Protein AF-A0A3A5JIE0-F1 (afdb_monomer_lite)

Sequence (116 aa):
MVTGIELGVGSVLLVVGMVFIRRILAALKTLAGNAVGGVAVLLIAEWFGAGIALTPLSVAVSALVGIPGAILLVMFSFGGIEFARPVNDMISHLTVDQIYENIRQLIATSQQFIIR

Structure (mmCIF, N/CA/C/O backbone):
data_AF-A0A3A5JIE0-F1
#
_entry.id   AF-A0A3A5JIE0-F1
#
loop_
_atom_site.group_PDB
_atom_site.id
_atom_site.type_symbol
_atom_site.label_atom_id
_atom_site.label_alt_id
_atom_site.label_comp_id
_atom_site.label_asym_id
_atom_site.label_entity_id
_atom_site.label_seq_id
_atom_site.pdbx_PDB_ins_code
_atom_site.Cartn_x
_atom_site.Cartn_y
_atom_site.Cartn_z
_atom_site.occupancy
_atom_site.B_iso_or_equiv
_atom_site.auth_seq_id
_atom_site.auth_comp_id
_atom_site.auth_asym_id
_atom_site.auth_atom_id
_atom_site.pdbx_PDB_model_num
ATOM 1 N N . MET A 1 1 ? -24.655 -8.762 44.800 1.00 62.69 1 MET A N 1
ATOM 2 C CA . MET A 1 1 ? -25.476 -7.543 44.635 1.00 62.69 1 MET A CA 1
ATOM 3 C C . MET A 1 1 ? -24.718 -6.641 43.683 1.00 62.69 1 MET A C 1
ATOM 5 O O . MET A 1 1 ? -23.575 -6.351 43.990 1.00 62.69 1 MET A O 1
ATOM 9 N N . VAL A 1 2 ? -25.289 -6.287 42.529 1.00 66.81 2 VAL A N 1
ATOM 10 C CA . VAL A 1 2 ? -24.664 -5.314 41.617 1.00 66.81 2 VAL A CA 1
ATOM 11 C C . VAL A 1 2 ? -24.913 -3.930 42.204 1.00 66.81 2 VAL A C 1
ATOM 13 O O . VAL A 1 2 ? -26.059 -3.557 42.453 1.00 66.81 2 VAL A O 1
ATOM 16 N N . THR A 1 3 ? -23.847 -3.208 42.508 1.00 84.56 3 THR A N 1
ATOM 17 C CA . THR A 1 3 ? -23.904 -1.871 43.095 1.00 84.56 3 THR A CA 1
ATOM 18 C C . THR A 1 3 ? -24.169 -0.827 42.010 1.00 84.56 3 THR A C 1
ATOM 20 O O . THR A 1 3 ? -23.790 -0.996 40.850 1.00 84.56 3 THR A O 1
ATOM 23 N N . GLY A 1 4 ? -24.808 0.291 42.371 1.00 79.75 4 GLY A N 1
ATOM 24 C CA . GLY A 1 4 ? -25.067 1.386 41.423 1.00 79.75 4 GLY A CA 1
ATOM 25 C C . GLY A 1 4 ? -23.794 1.937 40.760 1.00 79.75 4 GLY A C 1
ATOM 26 O O . GLY A 1 4 ? -23.850 2.436 39.639 1.00 79.75 4 GLY A O 1
ATOM 27 N N . ILE A 1 5 ? -22.638 1.778 41.413 1.00 79.56 5 ILE A N 1
ATOM 28 C CA . ILE A 1 5 ? -21.321 2.170 40.896 1.00 79.56 5 ILE A CA 1
ATOM 29 C C . ILE A 1 5 ? -20.886 1.259 39.738 1.00 79.56 5 ILE A C 1
ATOM 31 O O . ILE A 1 5 ? -20.429 1.761 38.716 1.00 79.56 5 ILE A O 1
ATOM 35 N N . GLU A 1 6 ? -21.075 -0.058 39.841 1.00 79.19 6 GLU A N 1
ATOM 36 C CA . GLU A 1 6 ? -20.717 -1.010 38.775 1.00 79.19 6 GLU A CA 1
ATOM 37 C C . GLU A 1 6 ? -21.570 -0.803 37.512 1.00 79.19 6 GLU A C 1
ATOM 39 O O . GLU A 1 6 ? -21.054 -0.861 36.395 1.00 79.19 6 GLU A O 1
ATOM 44 N N . LEU A 1 7 ? -22.853 -0.461 37.678 1.00 81.38 7 LEU A N 1
ATOM 45 C CA . LEU A 1 7 ? -23.741 -0.062 36.575 1.00 81.38 7 LEU A CA 1
ATOM 46 C C . LEU A 1 7 ? -23.326 1.280 35.947 1.00 81.38 7 LEU A C 1
ATOM 48 O O . LEU A 1 7 ? -23.353 1.435 34.721 1.00 81.38 7 LEU A O 1
ATOM 52 N N . GLY A 1 8 ? -22.896 2.240 36.769 1.00 83.31 8 GLY A N 1
ATOM 53 C CA . GLY A 1 8 ? -22.359 3.520 36.304 1.00 83.31 8 GLY A CA 1
ATOM 54 C C . GLY A 1 8 ? -21.075 3.356 35.486 1.00 83.31 8 GLY A C 1
ATOM 55 O O . GLY A 1 8 ? -20.975 3.873 34.378 1.00 83.31 8 GLY A O 1
ATOM 56 N N . VAL A 1 9 ? -20.111 2.574 35.973 1.00 85.00 9 VAL A N 1
ATOM 57 C CA . VAL A 1 9 ? -18.836 2.339 35.271 1.00 85.00 9 VAL A CA 1
ATOM 58 C C . VAL A 1 9 ? -19.044 1.515 33.998 1.00 85.00 9 VAL A C 1
ATOM 60 O O . VAL A 1 9 ? -18.489 1.850 32.950 1.00 85.00 9 VAL A O 1
ATOM 63 N N . GLY A 1 10 ? -19.882 0.475 34.051 1.00 84.25 10 GLY A N 1
ATOM 64 C CA . GLY A 1 10 ? -20.188 -0.360 32.889 1.00 84.25 10 GLY A CA 1
ATOM 65 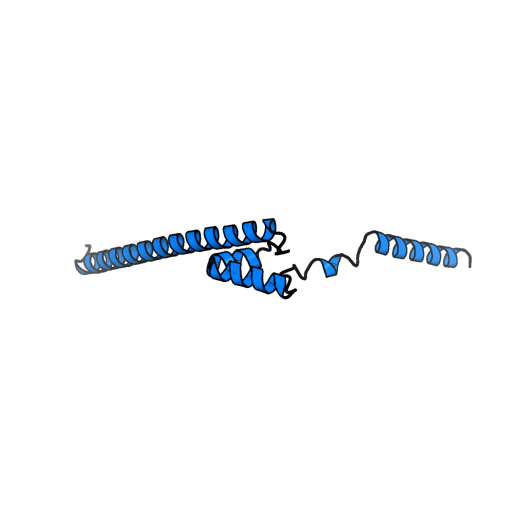C C . GLY A 1 10 ? -20.844 0.423 31.750 1.00 84.25 10 GLY A C 1
ATOM 66 O O . GLY A 1 10 ? -20.456 0.266 30.593 1.00 84.25 10 GLY A O 1
ATOM 67 N N . SER A 1 11 ? -21.785 1.318 32.065 1.00 84.00 11 SER A N 1
ATOM 68 C CA . SER A 1 11 ? -22.439 2.162 31.056 1.00 84.00 11 SER A CA 1
ATOM 69 C C . SER A 1 11 ? -21.480 3.176 30.424 1.00 84.00 11 SER A C 1
ATOM 71 O O . SER A 1 11 ? -21.486 3.336 29.203 1.00 84.00 11 SER A O 1
ATOM 73 N N . VAL A 1 12 ? -20.591 3.792 31.211 1.00 87.62 12 VAL A N 1
ATOM 74 C CA . VAL A 1 12 ? -19.552 4.699 30.693 1.00 87.62 12 VAL A CA 1
ATOM 75 C C . VAL A 1 12 ? -18.593 3.965 29.753 1.00 87.62 12 VAL A C 1
ATOM 77 O O . VAL A 1 12 ? -18.330 4.450 28.652 1.00 87.62 12 VAL A O 1
ATOM 80 N N . LEU A 1 13 ? -18.114 2.776 30.132 1.00 88.50 13 LEU A N 1
ATOM 81 C CA . LEU A 1 13 ? -17.245 1.958 29.278 1.00 88.50 13 LEU A CA 1
ATOM 82 C C . LEU A 1 13 ? -17.933 1.556 27.969 1.00 88.50 13 LEU A C 1
ATOM 84 O O . LEU A 1 13 ? -17.301 1.591 26.913 1.00 88.50 13 LEU A O 1
ATOM 88 N N . LEU A 1 14 ? -19.227 1.233 28.017 1.00 89.81 14 LEU A N 1
ATOM 89 C CA . LEU A 1 14 ? -20.023 0.919 26.830 1.00 89.81 14 LEU A CA 1
ATOM 90 C C . LEU A 1 14 ? -20.094 2.106 25.865 1.00 89.81 14 LEU A C 1
ATOM 92 O O . LEU A 1 14 ? -19.852 1.948 24.668 1.00 89.81 14 LEU A O 1
ATOM 96 N N . VAL A 1 15 ? -20.379 3.303 26.382 1.00 90.31 15 VAL A N 1
ATOM 97 C CA . VAL A 1 15 ? -20.443 4.529 25.575 1.00 90.31 15 VAL A CA 1
ATOM 98 C C . VAL A 1 15 ? -19.078 4.845 24.965 1.00 90.31 15 VAL A C 1
ATOM 100 O O . VAL A 1 15 ? -18.993 5.103 23.763 1.00 90.31 15 VAL A O 1
ATOM 103 N N . VAL A 1 16 ? -18.000 4.771 25.752 1.00 90.50 16 VAL A N 1
ATOM 104 C CA . VAL A 1 16 ? -16.629 4.993 25.265 1.00 90.50 16 VAL A CA 1
ATOM 105 C C . VAL A 1 16 ? -16.267 3.983 24.177 1.00 90.50 16 VAL A C 1
ATOM 107 O O . VAL A 1 16 ? -15.805 4.382 23.107 1.00 90.50 16 VAL A O 1
ATOM 110 N N . GLY A 1 17 ? -16.538 2.694 24.400 1.00 90.31 17 GLY A N 1
ATOM 111 C CA . GLY A 1 17 ? -16.298 1.640 23.415 1.00 90.31 17 GLY A CA 1
ATOM 112 C C . GLY A 1 17 ? -17.062 1.882 22.114 1.00 90.31 17 GLY A C 1
ATOM 113 O O . GLY A 1 17 ? -16.493 1.794 21.027 1.00 90.31 17 GLY A O 1
ATOM 114 N N . MET A 1 18 ? -18.327 2.285 22.204 1.00 89.88 18 MET A N 1
ATOM 115 C CA . MET A 1 18 ? -19.176 2.553 21.044 1.00 89.88 18 MET A CA 1
ATOM 116 C C . MET A 1 18 ? -18.714 3.782 20.244 1.00 89.88 18 MET A C 1
ATOM 118 O O . MET A 1 18 ? -18.727 3.759 19.010 1.00 89.88 18 MET A O 1
ATOM 122 N N . VAL A 1 19 ? -18.240 4.838 20.915 1.00 91.25 19 VAL A N 1
ATOM 123 C CA . VAL A 1 19 ? -17.610 5.999 20.258 1.00 91.25 19 VAL A CA 1
ATOM 124 C C . VAL A 1 19 ? -16.306 5.594 19.572 1.00 91.25 19 VAL A C 1
ATOM 126 O O . VAL A 1 19 ? -16.054 6.004 18.436 1.00 91.25 19 VAL A O 1
ATOM 129 N N . PHE A 1 20 ? -15.492 4.767 20.226 1.00 92.62 20 PHE A N 1
ATOM 130 C CA . PHE A 1 20 ? -14.218 4.305 19.680 1.00 92.62 20 PHE A CA 1
ATOM 131 C C . PHE A 1 20 ? -14.419 3.435 18.432 1.00 92.62 20 PHE A C 1
ATOM 133 O O . PHE A 1 20 ? -13.792 3.678 17.404 1.00 92.62 20 PHE A O 1
ATOM 140 N N . ILE A 1 21 ? -15.377 2.505 18.470 1.00 90.50 21 ILE A N 1
ATOM 141 C CA . ILE A 1 21 ? -15.763 1.666 17.326 1.00 90.50 21 ILE A CA 1
ATOM 142 C C . ILE A 1 21 ? -16.225 2.526 16.148 1.00 90.50 21 ILE A C 1
ATOM 144 O O . ILE A 1 21 ? -15.770 2.323 15.023 1.00 90.50 21 ILE A O 1
ATOM 148 N N . ARG A 1 22 ? -17.077 3.531 16.391 1.00 90.81 22 ARG A N 1
ATOM 149 C CA . ARG A 1 22 ? -17.517 4.461 15.336 1.00 90.81 22 ARG A CA 1
ATOM 150 C C . ARG A 1 22 ? -16.347 5.210 14.703 1.00 90.81 22 ARG A C 1
ATOM 152 O O . ARG A 1 22 ? -16.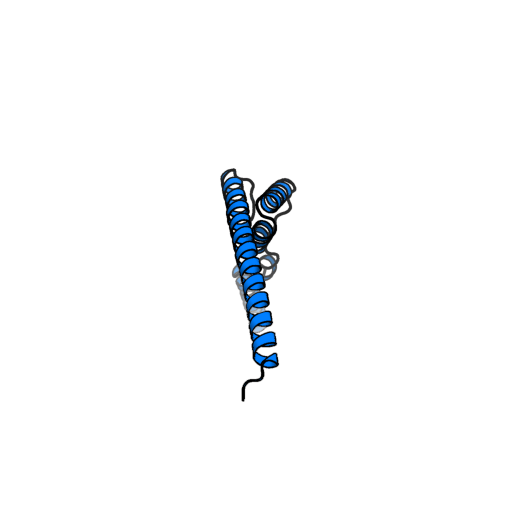325 5.371 13.485 1.00 90.81 22 ARG A O 1
ATOM 159 N N . ARG A 1 23 ? -15.366 5.639 15.503 1.00 90.12 23 ARG A N 1
ATOM 160 C CA . ARG A 1 23 ? -14.147 6.288 14.997 1.00 90.12 23 ARG A CA 1
ATOM 161 C C . ARG A 1 23 ? -13.291 5.339 14.163 1.00 90.12 23 ARG A C 1
ATOM 163 O O . ARG A 1 23 ? -12.847 5.737 13.092 1.00 90.12 23 ARG A O 1
ATOM 170 N N . ILE A 1 24 ? -13.109 4.095 14.604 1.00 89.75 24 ILE A N 1
ATOM 171 C CA . ILE A 1 24 ? -12.372 3.074 13.844 1.00 89.75 24 ILE A CA 1
ATOM 172 C C . ILE A 1 24 ? -13.058 2.803 12.503 1.00 89.75 24 ILE A C 1
ATOM 174 O O . ILE A 1 24 ? -12.405 2.841 11.466 1.00 89.75 24 ILE A O 1
ATOM 178 N N . LEU A 1 25 ? -14.375 2.587 12.499 1.00 91.19 25 LEU A N 1
ATOM 179 C CA . LEU A 1 25 ? -15.152 2.361 11.275 1.00 91.19 25 LEU A CA 1
ATOM 180 C C . LEU A 1 25 ? -15.042 3.536 10.298 1.00 91.19 25 LEU A C 1
ATOM 182 O O . LEU A 1 25 ? -14.877 3.327 9.097 1.00 91.19 25 LEU A O 1
ATOM 186 N N . ALA A 1 26 ? -15.096 4.769 10.806 1.00 89.25 26 ALA A N 1
ATOM 187 C CA . ALA A 1 26 ? -14.902 5.957 9.986 1.00 89.25 26 ALA A CA 1
ATOM 188 C C . ALA A 1 26 ? -13.484 6.012 9.393 1.00 89.25 26 ALA A C 1
ATOM 190 O O . ALA A 1 26 ? -13.336 6.254 8.198 1.00 89.25 26 ALA A O 1
ATOM 191 N N . ALA A 1 27 ? -12.454 5.724 10.194 1.00 86.00 27 ALA A N 1
ATOM 192 C CA . ALA A 1 27 ? -11.070 5.685 9.730 1.00 86.00 27 ALA A CA 1
ATOM 193 C C . ALA A 1 27 ? -10.845 4.595 8.670 1.00 86.00 27 ALA A C 1
ATOM 195 O O . ALA A 1 27 ? -10.206 4.858 7.654 1.00 86.00 27 ALA A O 1
ATOM 196 N N . LEU A 1 28 ? -11.425 3.406 8.856 1.00 86.75 28 LEU A N 1
ATOM 197 C CA . LEU A 1 28 ? -11.366 2.312 7.884 1.00 86.75 28 LEU A CA 1
ATOM 198 C C . LEU A 1 28 ? -12.038 2.685 6.563 1.00 86.75 28 LEU A C 1
ATOM 200 O O . LEU A 1 28 ? -11.504 2.379 5.500 1.00 86.75 28 LEU A O 1
ATOM 204 N N . LYS A 1 29 ? -13.180 3.378 6.611 1.00 86.38 29 LYS A N 1
ATOM 205 C CA . LYS A 1 29 ? -13.857 3.858 5.401 1.00 86.38 29 LYS A CA 1
ATOM 206 C C . LYS A 1 29 ? -12.986 4.852 4.632 1.00 86.38 29 LYS A C 1
ATOM 208 O O . LYS A 1 29 ? -12.878 4.746 3.412 1.00 86.38 29 LYS A O 1
ATOM 213 N N . THR A 1 30 ? -12.347 5.784 5.335 1.00 85.44 30 THR A N 1
ATOM 214 C CA . THR A 1 30 ? -11.413 6.741 4.726 1.00 85.44 30 THR A CA 1
ATOM 215 C C . THR A 1 30 ? -10.193 6.034 4.143 1.00 85.44 30 THR A C 1
ATOM 217 O O . THR A 1 30 ? -9.805 6.322 3.015 1.00 85.44 30 THR A O 1
ATOM 220 N N . LEU A 1 31 ? -9.627 5.065 4.865 1.00 86.06 31 LEU A N 1
ATOM 221 C CA . LEU A 1 31 ? -8.487 4.280 4.400 1.00 86.06 31 LEU A CA 1
ATOM 222 C C . LEU A 1 31 ? -8.828 3.483 3.136 1.00 86.06 31 LEU A C 1
ATOM 224 O O . LEU A 1 31 ? -8.065 3.500 2.178 1.00 86.06 31 LEU A O 1
ATOM 228 N N . ALA A 1 32 ? -9.997 2.839 3.102 1.00 85.69 32 ALA A N 1
ATOM 229 C CA . ALA A 1 32 ? -10.470 2.120 1.924 1.00 85.69 32 ALA A CA 1
ATOM 230 C C . ALA A 1 32 ? -10.662 3.061 0.725 1.00 85.69 32 ALA A C 1
ATOM 232 O O . ALA A 1 32 ? -10.233 2.735 -0.378 1.00 85.69 32 ALA A O 1
ATOM 233 N N . GLY A 1 33 ? -11.250 4.244 0.935 1.00 88.00 33 GLY A N 1
ATOM 234 C CA . GLY A 1 33 ? -11.401 5.252 -0.118 1.00 88.00 33 GLY A CA 1
ATOM 235 C C . GLY A 1 33 ? -10.057 5.732 -0.672 1.00 88.00 33 GLY A C 1
ATOM 236 O O . GLY A 1 33 ? -9.878 5.794 -1.888 1.00 88.00 33 GLY A O 1
ATOM 237 N N . ASN A 1 34 ? -9.094 6.000 0.212 1.00 89.81 34 ASN A N 1
ATOM 238 C CA . ASN A 1 34 ? -7.740 6.386 -0.173 1.00 89.81 34 ASN A CA 1
ATOM 239 C C . ASN A 1 34 ? -7.042 5.265 -0.943 1.00 89.81 34 ASN A C 1
ATOM 241 O O . ASN A 1 34 ? -6.509 5.523 -2.015 1.00 89.81 34 ASN A O 1
ATOM 245 N N . ALA A 1 35 ? -7.110 4.025 -0.465 1.00 86.06 35 ALA A N 1
ATOM 246 C CA . ALA A 1 35 ? -6.514 2.884 -1.148 1.00 86.06 35 ALA A CA 1
ATOM 247 C C . ALA A 1 35 ? -7.104 2.641 -2.531 1.00 86.06 35 ALA A C 1
ATOM 249 O O . ALA A 1 35 ? -6.350 2.491 -3.488 1.00 86.06 35 ALA A O 1
ATOM 250 N N . VAL A 1 36 ? -8.428 2.677 -2.665 1.00 90.50 36 VAL A N 1
ATOM 251 C CA . VAL A 1 36 ? -9.078 2.536 -3.972 1.00 90.50 36 VAL A CA 1
ATOM 252 C C . VAL A 1 36 ? -8.657 3.672 -4.904 1.00 90.50 36 VAL A C 1
ATOM 254 O O . VAL A 1 36 ? -8.274 3.406 -6.037 1.00 90.50 36 VAL A O 1
ATOM 257 N N . GLY A 1 37 ? -8.666 4.923 -4.433 1.00 89.56 37 GLY A N 1
ATOM 258 C CA . GLY A 1 37 ? -8.254 6.072 -5.242 1.00 89.56 37 GLY A CA 1
ATOM 259 C C . GLY A 1 37 ? -6.777 6.032 -5.641 1.00 89.56 37 GLY A C 1
ATOM 260 O O . GLY A 1 37 ? -6.445 6.275 -6.797 1.00 89.56 37 GLY A O 1
ATOM 261 N N . GLY A 1 38 ? -5.890 5.689 -4.707 1.00 87.44 38 GLY A N 1
ATOM 262 C CA . GLY A 1 38 ? -4.453 5.577 -4.941 1.00 87.44 38 GLY A CA 1
ATOM 263 C C . GLY A 1 38 ? -4.119 4.466 -5.934 1.00 87.44 38 GLY A C 1
ATOM 264 O O . GLY A 1 38 ? -3.434 4.712 -6.923 1.00 87.44 38 GLY A O 1
ATOM 265 N N . VAL A 1 39 ? -4.673 3.269 -5.730 1.00 86.62 39 VAL A N 1
ATOM 266 C CA . VAL A 1 39 ? -4.484 2.134 -6.644 1.00 86.62 39 VAL A CA 1
ATOM 267 C C . VAL A 1 39 ? -5.086 2.425 -8.017 1.00 86.62 39 VAL A C 1
ATOM 269 O O . VAL A 1 39 ? -4.448 2.133 -9.023 1.00 86.62 39 VAL A O 1
ATOM 272 N N . ALA A 1 40 ? -6.264 3.053 -8.089 1.00 90.00 40 ALA A N 1
ATOM 273 C CA . ALA A 1 40 ? -6.863 3.440 -9.364 1.00 90.00 40 ALA A CA 1
ATOM 274 C C . ALA A 1 40 ? -5.955 4.395 -10.155 1.00 90.00 40 ALA A C 1
ATOM 276 O O . ALA A 1 40 ? -5.766 4.202 -11.352 1.00 90.00 40 ALA A O 1
ATOM 277 N N . VAL A 1 41 ? -5.348 5.386 -9.496 1.00 89.56 41 VAL A N 1
ATOM 278 C CA . VAL A 1 41 ? -4.404 6.310 -10.145 1.00 89.56 41 VAL A CA 1
ATOM 279 C C . VAL A 1 41 ? -3.141 5.588 -10.612 1.00 89.56 41 VAL A C 1
ATOM 281 O O . VAL A 1 41 ? -2.693 5.841 -11.727 1.00 89.56 41 VAL A O 1
ATOM 284 N N . LEU A 1 42 ? -2.588 4.677 -9.805 1.00 86.81 42 LEU A N 1
ATOM 285 C CA . LEU A 1 42 ? -1.427 3.874 -10.202 1.00 86.81 42 LEU A CA 1
ATOM 286 C C . LEU A 1 42 ? -1.722 3.012 -11.434 1.00 86.81 42 LEU A C 1
ATOM 288 O O . LEU A 1 42 ? -0.931 3.017 -12.371 1.00 86.81 42 LEU A O 1
ATOM 292 N N . LEU A 1 43 ? -2.878 2.345 -11.464 1.00 86.31 43 LEU A N 1
ATOM 293 C CA . LEU A 1 43 ? -3.319 1.541 -12.607 1.00 86.31 43 LEU A CA 1
ATOM 294 C C . LEU A 1 43 ? -3.509 2.391 -13.866 1.00 86.31 43 LEU A C 1
ATOM 296 O O . LEU A 1 43 ? -3.092 1.996 -14.951 1.00 86.31 43 LEU A O 1
ATOM 300 N N . ILE A 1 44 ? -4.117 3.572 -13.730 1.00 87.75 44 ILE A N 1
ATOM 301 C CA . ILE A 1 44 ? -4.269 4.507 -14.849 1.00 87.75 44 ILE A CA 1
ATOM 302 C C . ILE A 1 44 ? -2.890 4.928 -15.363 1.00 87.75 44 ILE A C 1
ATOM 304 O O . ILE A 1 44 ? -2.648 4.901 -16.564 1.00 87.75 44 ILE A O 1
ATOM 308 N N . ALA A 1 45 ? -1.969 5.290 -14.474 1.00 85.44 45 ALA A N 1
ATOM 309 C CA . ALA A 1 45 ? -0.637 5.728 -14.862 1.00 85.44 45 ALA A CA 1
ATOM 310 C C . ALA A 1 45 ? 0.194 4.611 -15.516 1.00 85.44 45 ALA A C 1
ATOM 312 O O . ALA A 1 45 ? 0.885 4.865 -16.503 1.00 85.44 45 ALA A O 1
ATOM 313 N N . GLU A 1 46 ? 0.094 3.375 -15.027 1.00 84.12 46 GLU A N 1
ATOM 314 C CA . GLU A 1 46 ? 0.681 2.205 -15.683 1.00 84.12 46 GLU A CA 1
ATOM 315 C C . GLU A 1 46 ? 0.099 2.004 -17.086 1.00 84.12 46 GLU A C 1
ATOM 317 O O . GLU A 1 46 ? 0.849 1.767 -18.031 1.00 84.12 46 GLU A O 1
ATOM 322 N N . TR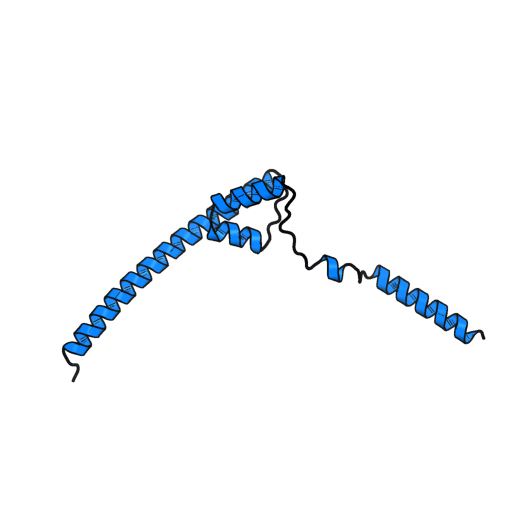P A 1 47 ? -1.213 2.199 -17.261 1.00 84.44 47 TRP A N 1
ATOM 323 C CA . TRP A 1 47 ? -1.856 2.109 -18.573 1.00 84.44 47 TRP A CA 1
ATOM 324 C C . TRP A 1 47 ? -1.352 3.174 -19.560 1.00 84.44 47 TRP A C 1
ATOM 326 O O . TRP A 1 47 ? -1.224 2.903 -20.753 1.00 84.44 47 TRP A O 1
ATOM 336 N N . PHE A 1 48 ? -0.988 4.359 -19.065 1.00 85.56 48 PHE A N 1
ATOM 337 C CA . PHE A 1 48 ? -0.310 5.399 -19.849 1.00 85.56 48 PHE A CA 1
ATOM 338 C C . PHE A 1 48 ? 1.189 5.136 -20.073 1.00 85.56 48 PHE A C 1
ATOM 340 O O . PHE A 1 48 ? 1.862 5.949 -20.703 1.00 85.56 48 PHE A O 1
ATOM 347 N N . GLY A 1 49 ? 1.723 4.013 -19.589 1.00 79.38 49 GLY A N 1
ATOM 348 C CA . GLY A 1 49 ? 3.120 3.636 -19.778 1.00 79.38 49 GLY A CA 1
ATOM 349 C C . GLY A 1 49 ? 4.088 4.359 -18.844 1.00 79.38 49 GLY A C 1
ATOM 350 O O . GLY A 1 49 ? 5.268 4.457 -19.162 1.00 79.38 49 GLY A O 1
ATOM 351 N N . ALA A 1 50 ? 3.631 4.845 -17.683 1.00 76.19 50 ALA A N 1
ATOM 352 C CA . ALA A 1 50 ? 4.487 5.544 -16.720 1.00 76.19 50 ALA A CA 1
ATOM 353 C C . ALA A 1 50 ? 5.580 4.656 -16.085 1.00 76.19 50 ALA A C 1
ATOM 355 O O . ALA A 1 50 ? 6.360 5.158 -15.282 1.00 76.19 50 ALA A O 1
ATOM 356 N N . GLY A 1 51 ? 5.645 3.356 -16.411 1.00 71.56 51 GLY A N 1
ATOM 357 C CA . GLY A 1 51 ? 6.694 2.442 -15.938 1.00 71.56 51 GLY A CA 1
ATOM 358 C C . GLY A 1 51 ? 6.650 2.161 -14.434 1.00 71.56 51 GLY A C 1
ATOM 359 O O . GLY A 1 51 ? 7.648 1.752 -13.849 1.00 71.56 51 GLY A O 1
ATOM 360 N N . ILE A 1 52 ? 5.510 2.404 -13.782 1.00 73.94 52 ILE A N 1
ATOM 361 C CA . ILE A 1 52 ? 5.416 2.303 -12.327 1.00 73.94 52 ILE A CA 1
ATOM 362 C C . ILE A 1 52 ? 5.380 0.836 -11.916 1.00 73.94 52 ILE A C 1
ATOM 364 O O . ILE A 1 52 ? 4.437 0.112 -12.224 1.00 73.94 52 ILE A O 1
ATOM 368 N N . ALA A 1 53 ? 6.375 0.414 -11.141 1.00 73.75 53 ALA A N 1
ATOM 369 C CA . ALA A 1 53 ? 6.375 -0.908 -10.540 1.00 73.75 53 ALA A CA 1
ATOM 370 C C . ALA A 1 53 ? 5.264 -1.020 -9.475 1.00 73.75 53 ALA A C 1
ATOM 372 O O . ALA A 1 53 ? 5.324 -0.397 -8.405 1.00 73.75 53 ALA A O 1
ATOM 373 N N . LEU A 1 54 ? 4.253 -1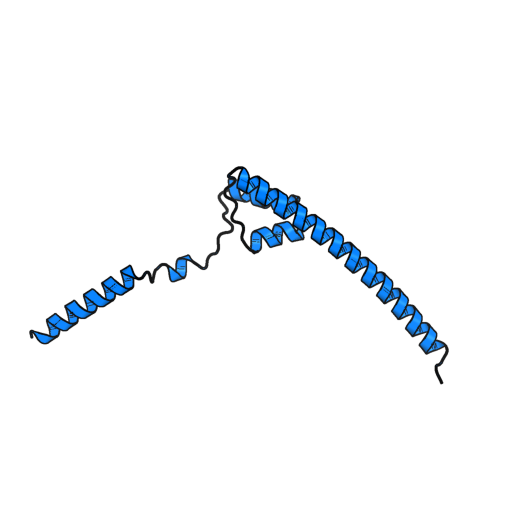.851 -9.742 1.00 78.06 54 LEU A N 1
ATOM 374 C CA . LEU A 1 54 ? 3.255 -2.274 -8.757 1.00 78.06 54 LEU A CA 1
ATOM 375 C C . LEU A 1 54 ? 3.887 -3.251 -7.755 1.00 78.06 54 LEU A C 1
ATOM 377 O O . LEU A 1 54 ? 3.769 -4.471 -7.862 1.00 78.06 54 LEU A O 1
ATOM 381 N N . THR A 1 55 ? 4.585 -2.713 -6.763 1.00 83.12 55 THR A N 1
ATOM 382 C CA . THR A 1 55 ? 5.142 -3.477 -5.652 1.00 83.12 55 THR A CA 1
ATOM 383 C C . THR A 1 55 ? 4.265 -3.359 -4.411 1.00 83.12 55 THR A C 1
ATOM 385 O O . THR A 1 55 ? 3.489 -2.410 -4.274 1.00 83.12 55 THR A O 1
ATOM 388 N N . PRO A 1 56 ? 4.391 -4.290 -3.445 1.00 81.94 56 PRO A N 1
ATOM 389 C CA . PRO A 1 56 ? 3.666 -4.182 -2.180 1.00 81.94 56 PRO A CA 1
ATOM 390 C C . PRO A 1 56 ? 3.888 -2.831 -1.487 1.00 81.94 56 PRO A C 1
ATOM 392 O O . PRO A 1 56 ? 2.982 -2.316 -0.837 1.00 81.94 56 PRO A O 1
ATOM 395 N N . LEU A 1 57 ? 5.074 -2.236 -1.666 1.00 83.44 57 LEU A N 1
ATOM 396 C CA . LEU A 1 57 ? 5.409 -0.930 -1.115 1.00 83.44 57 LEU A CA 1
ATOM 397 C C . LEU A 1 57 ? 4.682 0.212 -1.838 1.00 83.44 57 LEU A C 1
ATOM 399 O O . LEU A 1 57 ? 4.107 1.062 -1.163 1.00 83.44 57 LEU A O 1
ATOM 403 N N . SER A 1 58 ? 4.653 0.231 -3.176 1.00 83.38 58 SER A N 1
ATOM 404 C CA . SER A 1 58 ? 3.945 1.284 -3.920 1.00 83.38 58 SER A CA 1
ATOM 405 C C . SER A 1 58 ? 2.436 1.237 -3.661 1.00 83.38 58 SER A C 1
ATOM 407 O O . SER A 1 58 ? 1.812 2.271 -3.411 1.00 83.38 58 SER A O 1
ATOM 409 N N . VAL A 1 59 ? 1.862 0.034 -3.561 1.00 83.88 59 VAL A N 1
ATOM 410 C CA . VAL A 1 59 ? 0.464 -0.156 -3.153 1.00 83.88 59 VAL A CA 1
ATOM 411 C C . VAL A 1 59 ? 0.234 0.333 -1.720 1.00 83.88 59 VAL A C 1
ATOM 413 O O . VAL A 1 59 ? -0.712 1.087 -1.498 1.00 83.88 59 VAL A O 1
ATOM 416 N N . ALA A 1 60 ? 1.102 -0.009 -0.761 1.00 84.00 60 ALA A N 1
ATOM 417 C CA . ALA A 1 60 ? 0.974 0.429 0.633 1.00 84.00 60 ALA A CA 1
ATOM 418 C C . ALA A 1 60 ? 1.071 1.956 0.796 1.00 84.00 60 ALA A C 1
ATOM 420 O O . ALA A 1 60 ? 0.277 2.550 1.526 1.00 84.00 60 ALA A O 1
ATOM 421 N N . VAL A 1 61 ? 1.999 2.606 0.087 1.00 85.12 61 VAL A N 1
ATOM 422 C CA . VAL A 1 61 ? 2.137 4.071 0.084 1.00 85.12 61 VAL A CA 1
ATOM 423 C C . VAL A 1 61 ? 0.884 4.725 -0.503 1.00 85.12 61 VAL A C 1
ATOM 425 O O . VAL A 1 61 ? 0.339 5.656 0.096 1.00 85.12 61 VAL A O 1
ATOM 428 N N . SER A 1 62 ? 0.370 4.201 -1.622 1.00 86.50 62 SER A N 1
ATOM 429 C CA . SER A 1 62 ? -0.888 4.682 -2.205 1.00 86.50 62 SER A CA 1
ATOM 430 C C . SER A 1 62 ? -2.093 4.422 -1.294 1.00 86.50 62 SER A C 1
ATOM 432 O O . SER A 1 62 ? -3.015 5.225 -1.267 1.00 86.50 62 SER A O 1
ATOM 434 N N . ALA A 1 63 ? -2.079 3.353 -0.493 1.00 82.44 63 ALA A N 1
ATOM 435 C CA . ALA A 1 63 ? -3.160 3.021 0.429 1.00 82.44 63 ALA A CA 1
ATOM 436 C C . ALA A 1 63 ? -3.213 3.939 1.650 1.00 82.44 63 ALA A C 1
ATOM 438 O O . ALA A 1 63 ? -4.293 4.350 2.070 1.00 82.44 63 ALA A O 1
ATOM 439 N N . LEU A 1 64 ? -2.051 4.290 2.198 1.00 85.06 64 LEU A N 1
ATOM 440 C CA . LEU A 1 64 ? -1.947 5.167 3.361 1.00 85.06 64 LEU A CA 1
ATOM 441 C C . LEU A 1 64 ? -2.272 6.622 3.021 1.00 85.06 64 LEU A C 1
ATOM 443 O O . LEU A 1 64 ? -3.010 7.282 3.751 1.00 85.06 64 LEU A O 1
ATOM 447 N N . VAL A 1 65 ? -1.718 7.120 1.917 1.00 86.06 65 VAL A N 1
ATOM 448 C CA . VAL A 1 65 ? -1.808 8.540 1.550 1.00 86.06 65 VAL A CA 1
ATOM 449 C C . VAL A 1 65 ? -2.956 8.797 0.570 1.00 86.06 65 VAL A C 1
ATOM 451 O O . VAL A 1 65 ? -3.521 9.888 0.551 1.00 86.06 65 VAL A O 1
ATOM 454 N N . GLY A 1 66 ? -3.342 7.797 -0.220 1.00 87.38 66 GLY A N 1
ATOM 455 C CA . GLY A 1 66 ? -4.371 7.895 -1.247 1.00 87.38 66 GLY A CA 1
ATOM 456 C C . GLY A 1 66 ? -3.844 8.403 -2.583 1.00 87.38 66 GLY A C 1
ATOM 457 O O . GLY A 1 66 ? -2.706 8.142 -2.981 1.00 87.38 66 GLY A O 1
ATOM 458 N N . ILE A 1 67 ? -4.683 9.190 -3.260 1.00 86.81 67 ILE A N 1
ATOM 459 C CA . ILE A 1 67 ? -4.364 9.860 -4.530 1.00 86.81 67 ILE A CA 1
ATOM 460 C C . ILE A 1 67 ? -3.054 10.674 -4.458 1.00 86.81 67 ILE A C 1
ATOM 462 O O . ILE A 1 67 ? -2.234 10.517 -5.362 1.00 86.81 67 ILE A O 1
ATOM 466 N N . PRO A 1 68 ? -2.774 11.480 -3.409 1.00 86.19 68 PRO A N 1
ATOM 467 C CA . PRO A 1 68 ? -1.508 12.212 -3.324 1.00 86.19 68 PRO A CA 1
ATOM 468 C C . PRO A 1 68 ? -0.283 11.285 -3.292 1.00 86.19 68 PRO A C 1
ATOM 470 O O . PRO A 1 68 ? 0.741 11.601 -3.891 1.00 86.19 68 PRO A O 1
ATOM 473 N N . GLY A 1 69 ? -0.395 10.118 -2.644 1.00 85.50 69 GLY A N 1
ATOM 474 C CA . GLY A 1 69 ? 0.670 9.112 -2.618 1.00 85.50 69 GLY A CA 1
ATOM 475 C C . GLY A 1 69 ? 0.913 8.494 -3.990 1.00 85.50 69 GLY A C 1
ATOM 476 O O . GLY A 1 69 ? 2.057 8.352 -4.408 1.00 85.50 69 GLY A O 1
ATOM 477 N N . ALA A 1 70 ? -0.159 8.187 -4.722 1.00 85.31 70 ALA A N 1
ATOM 478 C CA . ALA A 1 70 ? -0.057 7.683 -6.087 1.00 85.31 70 ALA A CA 1
ATOM 479 C C . ALA A 1 70 ? 0.594 8.701 -7.034 1.00 85.31 70 ALA A C 1
ATOM 481 O O . ALA A 1 70 ? 1.478 8.335 -7.800 1.00 85.31 70 ALA A O 1
ATOM 482 N N . ILE A 1 71 ? 0.232 9.984 -6.933 1.00 85.69 71 ILE A N 1
ATOM 483 C CA . ILE A 1 71 ? 0.849 11.053 -7.735 1.00 85.69 71 ILE A CA 1
ATOM 484 C C . ILE A 1 71 ? 2.354 11.148 -7.456 1.00 85.69 71 ILE A C 1
ATOM 486 O O . ILE A 1 71 ? 3.141 11.241 -8.394 1.00 85.69 71 ILE A O 1
ATOM 490 N N . LEU A 1 72 ? 2.776 11.069 -6.190 1.00 87.06 72 LEU A N 1
ATOM 491 C CA . LEU A 1 72 ? 4.200 11.070 -5.836 1.00 87.06 72 LEU A CA 1
ATOM 492 C C . LEU A 1 72 ? 4.951 9.886 -6.452 1.00 87.06 72 LEU A C 1
ATOM 494 O O . LEU A 1 72 ? 6.045 10.066 -6.976 1.00 87.06 72 LEU A O 1
ATOM 498 N N . LEU A 1 73 ? 4.361 8.689 -6.427 1.00 87.12 73 LEU A N 1
ATOM 499 C CA . LEU A 1 73 ? 4.952 7.497 -7.042 1.00 87.12 73 LEU A CA 1
ATOM 500 C C . LEU A 1 73 ? 5.098 7.655 -8.559 1.00 87.12 73 LEU A C 1
ATOM 502 O O . LEU A 1 73 ? 6.139 7.312 -9.112 1.00 87.12 73 LEU A O 1
ATOM 506 N N . VAL A 1 74 ? 4.094 8.233 -9.221 1.00 86.44 74 VAL A N 1
ATOM 507 C CA . VAL A 1 74 ? 4.150 8.566 -10.651 1.00 86.44 74 VAL A CA 1
ATOM 508 C C . VAL A 1 74 ? 5.297 9.543 -10.925 1.00 86.44 74 VAL A C 1
ATOM 510 O O . VAL A 1 74 ? 6.090 9.325 -11.838 1.00 86.44 74 VAL A O 1
ATOM 513 N N . MET A 1 75 ? 5.432 10.597 -10.114 1.00 84.12 75 MET A N 1
ATOM 514 C CA . MET A 1 75 ? 6.527 11.565 -10.245 1.00 84.12 75 MET A CA 1
ATOM 515 C C . MET A 1 75 ? 7.901 10.927 -10.021 1.00 84.12 75 MET A C 1
ATOM 517 O O . MET A 1 75 ? 8.840 11.234 -10.751 1.00 84.12 75 MET A O 1
ATOM 521 N N . PHE A 1 76 ? 8.026 10.020 -9.051 1.00 84.06 76 PHE A N 1
ATOM 522 C CA . PHE A 1 76 ? 9.261 9.271 -8.822 1.00 84.06 76 PHE A CA 1
ATOM 523 C C . PHE A 1 76 ? 9.622 8.362 -9.995 1.00 84.06 76 PHE A C 1
ATOM 525 O O . PHE A 1 76 ? 10.798 8.278 -10.343 1.00 84.06 76 PHE A O 1
ATOM 532 N N . SER A 1 77 ? 8.622 7.774 -10.653 1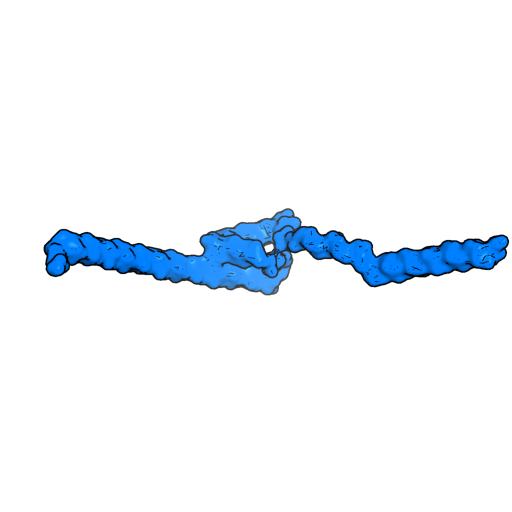.00 82.62 77 SER A N 1
ATOM 533 C CA . SER A 1 77 ? 8.813 6.989 -11.874 1.00 82.62 77 SER A CA 1
ATOM 534 C C . SER A 1 77 ? 9.423 7.830 -13.000 1.00 82.62 77 SER A C 1
ATOM 536 O O . SER A 1 77 ? 10.410 7.432 -13.612 1.00 82.62 77 SER A O 1
ATOM 538 N N . PHE A 1 78 ? 8.932 9.060 -13.204 1.00 80.75 78 PHE A N 1
ATOM 539 C CA . PHE A 1 78 ? 9.547 10.001 -14.153 1.00 80.75 78 PHE A CA 1
ATOM 540 C C . PHE A 1 78 ? 10.973 10.418 -13.759 1.00 80.75 78 PHE A C 1
ATOM 542 O O . PHE A 1 78 ? 11.774 10.761 -14.626 1.00 80.75 78 PHE A O 1
ATOM 549 N N . GLY A 1 79 ? 11.299 10.382 -12.466 1.00 78.88 79 GLY A N 1
ATOM 550 C CA . GLY A 1 79 ? 12.642 10.628 -11.939 1.00 78.88 79 GLY A CA 1
ATOM 551 C C . GLY A 1 79 ? 13.591 9.425 -12.007 1.00 78.88 79 GLY A C 1
ATOM 552 O O . GLY A 1 79 ? 14.710 9.534 -11.510 1.00 78.88 79 GLY A O 1
ATOM 553 N N . GLY A 1 80 ? 13.166 8.288 -12.574 1.00 68.94 80 GLY A N 1
ATOM 554 C CA . GLY A 1 80 ? 13.967 7.060 -12.652 1.00 68.94 80 GLY A CA 1
ATOM 555 C C . GLY A 1 80 ? 14.112 6.317 -11.320 1.00 68.94 80 GLY A C 1
ATOM 556 O O . GLY A 1 80 ? 14.979 5.456 -11.187 1.00 68.94 80 GLY A O 1
ATOM 557 N N . ILE A 1 81 ? 13.294 6.648 -10.316 1.00 71.56 81 ILE A N 1
ATOM 558 C CA . ILE A 1 81 ? 13.265 5.935 -9.039 1.00 71.56 81 ILE A CA 1
ATOM 559 C C . ILE A 1 81 ? 12.265 4.793 -9.168 1.00 71.56 81 ILE A C 1
ATOM 561 O O . ILE A 1 81 ? 11.063 4.946 -8.943 1.00 71.56 81 ILE A O 1
ATOM 565 N N . GLU A 1 82 ? 12.782 3.629 -9.535 1.00 65.88 82 GLU A N 1
ATOM 566 C CA . GLU A 1 82 ? 12.001 2.405 -9.567 1.00 65.88 82 GLU A CA 1
ATOM 567 C C . GLU A 1 82 ? 11.912 1.820 -8.156 1.00 65.88 82 GLU A C 1
ATOM 569 O O . GLU A 1 82 ? 12.917 1.469 -7.535 1.00 65.88 82 GLU A O 1
ATOM 574 N N . PHE A 1 83 ? 10.692 1.660 -7.638 1.00 64.38 83 PHE A N 1
ATOM 575 C CA . PHE A 1 83 ? 10.443 0.891 -6.415 1.00 64.38 83 PHE A CA 1
ATOM 576 C C . PHE A 1 83 ? 10.536 -0.612 -6.712 1.00 64.38 83 PHE A C 1
ATOM 578 O O . PHE A 1 83 ? 9.596 -1.358 -6.446 1.00 64.38 83 PHE A O 1
ATOM 585 N N . ALA A 1 84 ? 11.637 -1.051 -7.319 1.00 61.62 84 ALA A N 1
ATOM 586 C CA . ALA A 1 84 ? 11.908 -2.442 -7.635 1.00 61.62 84 ALA A CA 1
ATOM 587 C C . ALA A 1 84 ? 12.446 -3.191 -6.406 1.00 61.62 84 ALA A C 1
ATOM 589 O O . ALA A 1 84 ? 13.045 -2.632 -5.488 1.00 61.62 84 ALA A O 1
ATOM 590 N N . ARG A 1 85 ? 12.183 -4.498 -6.377 1.00 52.62 85 ARG A N 1
ATOM 591 C CA . ARG A 1 85 ? 12.559 -5.415 -5.297 1.00 52.62 85 ARG A CA 1
ATOM 592 C C . ARG A 1 85 ? 14.090 -5.609 -5.310 1.00 52.62 85 ARG A C 1
ATOM 594 O O . ARG A 1 85 ? 14.571 -6.206 -6.266 1.00 52.62 85 ARG A O 1
ATOM 601 N N . PRO A 1 86 ? 14.854 -5.268 -4.252 1.00 55.81 86 PRO A N 1
ATOM 602 C CA . PRO A 1 86 ? 16.310 -5.478 -4.239 1.00 55.81 86 PRO A CA 1
ATOM 603 C C . PRO A 1 86 ? 16.740 -6.956 -4.125 1.00 55.81 86 PRO A C 1
ATOM 605 O O . PRO A 1 86 ? 17.920 -7.255 -3.994 1.00 55.81 86 PRO A O 1
ATOM 608 N N . VAL A 1 87 ? 15.794 -7.901 -4.109 1.00 55.50 87 VAL A N 1
ATOM 609 C CA . VAL A 1 87 ? 16.050 -9.297 -3.710 1.00 55.50 87 VAL A CA 1
ATOM 610 C C . VAL A 1 87 ? 16.314 -10.225 -4.901 1.00 55.50 87 VAL A C 1
ATOM 612 O O . VAL A 1 87 ? 16.871 -11.301 -4.710 1.00 55.50 87 VAL A O 1
ATOM 615 N N . ASN A 1 88 ? 15.953 -9.842 -6.131 1.00 53.41 88 ASN A N 1
ATOM 616 C CA . ASN A 1 88 ? 16.085 -10.758 -7.273 1.00 53.41 88 ASN A CA 1
ATOM 617 C C . ASN A 1 88 ? 17.486 -10.773 -7.898 1.00 53.41 88 ASN A C 1
ATOM 619 O O . ASN A 1 88 ? 17.871 -11.772 -8.503 1.00 53.41 88 ASN A O 1
ATOM 623 N N . ASP A 1 89 ? 18.273 -9.721 -7.681 1.00 57.53 89 ASP A N 1
ATOM 624 C CA . ASP A 1 89 ? 19.618 -9.635 -8.247 1.00 57.53 89 ASP A CA 1
ATOM 625 C C . ASP A 1 89 ? 20.629 -10.494 -7.491 1.00 57.53 89 ASP A C 1
ATOM 627 O O . ASP A 1 89 ? 21.699 -10.740 -8.028 1.00 57.53 89 ASP A O 1
ATOM 631 N N . MET A 1 90 ? 20.297 -10.985 -6.282 1.00 54.22 90 MET A N 1
ATOM 632 C CA . MET A 1 90 ? 21.188 -11.840 -5.482 1.00 54.22 90 MET A CA 1
ATOM 633 C C . MET A 1 90 ? 21.084 -13.345 -5.787 1.00 54.22 90 MET A C 1
ATOM 635 O O . MET A 1 90 ? 21.940 -14.137 -5.408 1.00 54.22 90 MET A O 1
ATOM 639 N N . ILE A 1 91 ? 20.021 -13.764 -6.476 1.00 55.22 91 ILE A N 1
ATOM 640 C CA . ILE A 1 91 ? 19.793 -15.173 -6.848 1.00 55.22 91 ILE A CA 1
ATOM 641 C C . ILE A 1 91 ? 20.077 -15.388 -8.345 1.00 55.22 91 ILE A C 1
ATOM 643 O O . ILE A 1 91 ? 20.370 -16.503 -8.770 1.00 55.22 91 ILE A O 1
ATOM 647 N N . SER A 1 92 ? 20.099 -14.317 -9.146 1.00 56.41 92 SER A N 1
ATOM 648 C CA . SER A 1 92 ? 20.392 -14.360 -10.583 1.00 56.41 92 SER A CA 1
ATOM 649 C C . SER A 1 92 ? 21.861 -14.641 -10.934 1.00 56.41 92 SER A C 1
ATOM 651 O O . SER A 1 92 ? 22.146 -14.967 -12.078 1.00 56.41 92 SER A O 1
ATOM 653 N N . HIS A 1 93 ? 22.801 -14.582 -9.985 1.00 55.75 93 HIS A N 1
ATOM 654 C CA . HIS A 1 93 ? 24.200 -15.002 -10.205 1.00 55.75 93 HIS A CA 1
ATOM 655 C C . HIS A 1 93 ? 24.466 -16.485 -9.921 1.00 55.75 93 HIS A C 1
ATOM 657 O O . HIS A 1 93 ? 25.576 -16.973 -10.119 1.00 55.75 93 HIS A O 1
ATOM 663 N N . LEU A 1 94 ? 23.443 -17.220 -9.487 1.00 64.44 94 LEU A N 1
ATOM 664 C CA . LEU A 1 94 ? 23.423 -18.680 -9.506 1.00 64.44 94 LEU A CA 1
ATOM 665 C C . LEU A 1 94 ? 22.476 -19.150 -10.615 1.00 64.44 94 LEU A C 1
ATOM 667 O O . LEU A 1 94 ? 21.644 -20.034 -10.409 1.00 64.44 94 LEU A O 1
ATOM 671 N N . THR A 1 95 ? 22.566 -18.532 -11.796 1.00 70.81 95 THR A N 1
ATOM 672 C CA . THR A 1 95 ? 21.891 -19.055 -12.983 1.00 70.81 95 THR A CA 1
ATOM 673 C C . THR A 1 95 ? 22.361 -20.482 -13.247 1.00 70.81 95 THR A C 1
ATOM 675 O O . THR A 1 95 ? 23.510 -20.854 -12.991 1.00 70.81 95 THR A O 1
ATOM 678 N N . VAL A 1 96 ? 21.448 -21.298 -13.772 1.00 73.75 96 VAL A N 1
ATOM 679 C CA . VAL A 1 96 ? 21.718 -22.689 -14.164 1.00 73.75 96 VAL A CA 1
ATOM 680 C C . VAL A 1 96 ? 22.938 -22.770 -15.094 1.00 73.75 96 VAL A C 1
ATOM 682 O O . VAL A 1 96 ? 23.722 -23.712 -14.991 1.00 73.75 96 VAL A O 1
ATOM 685 N N . ASP A 1 97 ? 23.158 -21.739 -15.911 1.00 77.50 97 ASP A N 1
ATOM 686 C CA . ASP A 1 97 ? 24.309 -21.611 -16.807 1.00 77.50 97 ASP A CA 1
ATOM 687 C C . ASP A 1 97 ? 25.646 -21.546 -16.052 1.00 77.50 97 ASP A C 1
ATOM 689 O O . ASP A 1 97 ? 26.607 -22.224 -16.411 1.00 77.50 97 ASP A O 1
ATOM 693 N N . GLN A 1 98 ? 25.707 -20.795 -14.951 1.00 81.50 98 GLN A N 1
ATOM 694 C CA . GLN A 1 98 ? 26.926 -20.658 -14.153 1.00 81.50 98 GLN A CA 1
ATOM 695 C C . GLN A 1 98 ? 27.233 -21.934 -13.359 1.00 81.50 98 GLN A C 1
ATOM 697 O O . GLN A 1 98 ? 28.393 -22.319 -13.200 1.00 81.50 98 GLN A O 1
ATOM 702 N N . ILE A 1 99 ? 26.193 -22.645 -12.913 1.00 82.12 99 ILE A N 1
ATOM 703 C CA . ILE A 1 99 ? 26.329 -23.975 -12.304 1.00 82.12 99 ILE A CA 1
ATOM 704 C C . ILE A 1 99 ? 26.855 -24.980 -13.336 1.00 82.12 99 ILE A C 1
ATOM 706 O O . ILE A 1 99 ? 27.734 -25.782 -13.019 1.00 82.12 99 ILE A O 1
ATOM 710 N N . TYR A 1 100 ? 26.365 -24.919 -14.575 1.00 82.94 100 TYR A N 1
ATOM 711 C CA . TYR A 1 100 ? 26.808 -25.800 -15.652 1.00 82.94 100 TYR A CA 1
ATOM 712 C C . TYR A 1 100 ? 28.288 -25.593 -16.003 1.00 82.94 100 TYR A C 1
ATOM 714 O O . TYR A 1 100 ? 29.032 -26.572 -16.106 1.00 82.94 100 TYR A O 1
ATOM 722 N N . GLU A 1 101 ? 28.742 -24.342 -16.108 1.00 88.94 101 GLU A N 1
ATOM 723 C CA . GLU A 1 101 ? 30.155 -24.025 -16.353 1.00 88.94 101 GLU A CA 1
ATOM 724 C C . GLU A 1 101 ? 31.063 -24.482 -15.205 1.00 88.94 101 GLU A C 1
ATOM 726 O O . GLU A 1 101 ? 32.084 -25.131 -15.442 1.00 88.94 101 GLU A O 1
ATOM 731 N N . ASN A 1 102 ? 30.658 -24.255 -13.952 1.00 87.44 102 ASN A N 1
ATOM 732 C CA . ASN A 1 102 ? 31.415 -24.725 -12.791 1.00 87.44 102 ASN A CA 1
ATOM 733 C C . ASN A 1 102 ? 31.538 -26.258 -12.767 1.00 87.44 102 ASN A C 1
ATOM 735 O O . ASN A 1 102 ? 32.614 -26.790 -12.489 1.00 87.44 102 ASN A O 1
ATOM 739 N N . ILE A 1 103 ? 30.465 -26.986 -13.100 1.00 89.25 103 ILE A N 1
ATOM 740 C CA . ILE A 1 103 ? 30.490 -28.454 -13.186 1.00 89.25 103 ILE A CA 1
ATOM 741 C C . ILE A 1 103 ? 31.386 -28.917 -14.341 1.00 89.25 103 ILE A C 1
ATOM 743 O O . ILE A 1 103 ? 32.180 -29.841 -14.156 1.00 89.25 103 ILE A O 1
ATOM 747 N N . ARG A 1 104 ? 31.321 -28.273 -15.516 1.00 91.25 104 ARG A N 1
ATOM 748 C CA . ARG A 1 104 ? 32.219 -28.585 -16.641 1.00 91.25 104 ARG A CA 1
ATOM 749 C C . ARG A 1 104 ? 33.682 -28.415 -16.266 1.00 91.25 104 ARG A C 1
ATOM 751 O O . ARG A 1 104 ? 34.480 -29.303 -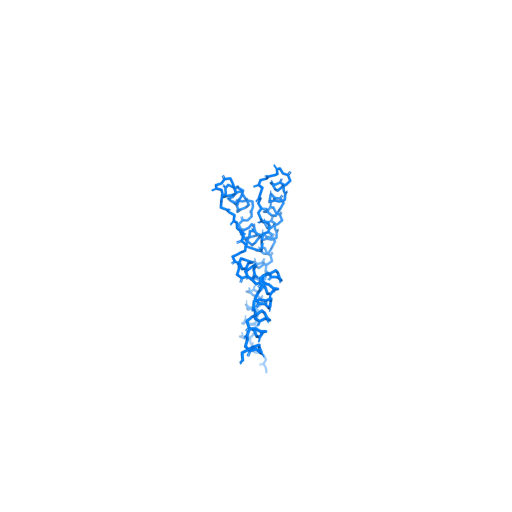16.563 1.00 91.25 104 ARG A O 1
ATOM 758 N N . GLN A 1 105 ? 34.032 -27.303 -15.627 1.00 90.31 105 GLN A N 1
ATOM 759 C CA . GLN A 1 105 ? 35.402 -27.043 -15.196 1.00 90.31 105 GLN A CA 1
ATOM 760 C C . GLN A 1 105 ? 35.866 -28.092 -14.188 1.00 90.31 105 GLN A C 1
ATOM 762 O O . GLN A 1 105 ? 36.950 -28.645 -14.347 1.00 90.31 105 GLN A O 1
ATOM 767 N N . LEU A 1 106 ? 35.019 -28.456 -13.222 1.00 87.88 106 LEU A N 1
ATOM 768 C CA . LEU A 1 106 ? 35.342 -29.483 -12.234 1.00 87.88 106 LEU A CA 1
ATOM 769 C C . LEU A 1 106 ? 35.591 -30.861 -12.875 1.00 87.88 106 LEU A C 1
ATOM 771 O O . LEU A 1 106 ? 36.517 -31.572 -12.485 1.00 87.88 106 LEU A O 1
ATOM 775 N N . ILE A 1 107 ? 34.797 -31.230 -13.885 1.00 88.75 107 ILE A N 1
ATOM 776 C CA . ILE A 1 107 ? 34.977 -32.475 -14.649 1.00 88.75 107 ILE A CA 1
ATOM 777 C C . ILE A 1 107 ? 36.261 -32.423 -15.489 1.00 88.75 107 ILE A C 1
ATOM 779 O O . ILE A 1 107 ? 37.010 -33.397 -15.530 1.00 88.75 107 ILE A O 1
ATOM 783 N N . ALA A 1 108 ? 36.555 -31.295 -16.135 1.00 86.44 108 ALA A N 1
ATOM 784 C CA . ALA A 1 108 ? 37.781 -31.139 -16.913 1.00 86.44 108 ALA A CA 1
ATOM 785 C C . ALA A 1 108 ? 39.034 -31.227 -16.022 1.00 86.44 108 ALA A C 1
ATOM 787 O O . ALA A 1 108 ? 40.002 -31.903 -16.371 1.00 86.44 108 ALA A O 1
ATOM 788 N N . THR A 1 109 ? 39.002 -30.600 -14.843 1.00 87.81 109 THR A N 1
ATOM 789 C CA . THR A 1 109 ? 40.093 -30.659 -13.862 1.00 87.81 109 THR A CA 1
ATOM 790 C C . THR A 1 109 ? 40.266 -32.063 -13.279 1.00 87.81 109 THR A C 1
ATOM 792 O O . THR A 1 109 ? 41.400 -32.504 -13.095 1.00 87.81 109 THR A O 1
ATOM 795 N N . SER A 1 110 ? 39.182 -32.806 -13.030 1.00 79.62 110 SER A N 1
ATOM 796 C CA . SER A 1 110 ? 39.288 -34.182 -12.523 1.00 79.62 110 SER A CA 1
ATOM 797 C C . SER A 1 110 ? 39.859 -35.149 -13.565 1.00 79.62 110 SER A C 1
ATOM 799 O O . SER A 1 110 ? 40.689 -35.988 -13.222 1.00 79.62 110 SER A O 1
ATOM 801 N N . GLN A 1 111 ? 39.519 -34.992 -14.849 1.00 79.25 111 GLN A N 1
ATOM 802 C CA . GLN A 1 111 ? 40.106 -35.804 -15.922 1.00 79.25 111 GLN A CA 1
ATOM 803 C C . GLN A 1 111 ? 41.612 -35.571 -16.089 1.00 79.25 111 GLN A C 1
ATOM 805 O O . GLN A 1 111 ? 42.351 -36.520 -16.349 1.00 79.25 111 GLN A O 1
ATOM 810 N N . GLN A 1 112 ? 42.095 -34.345 -15.875 1.00 77.00 112 GLN A N 1
ATOM 811 C CA . GLN A 1 112 ? 43.534 -34.058 -15.889 1.00 77.00 112 GLN A CA 1
ATOM 812 C C . GLN A 1 112 ? 44.299 -34.746 -14.750 1.00 77.00 112 GLN A C 1
ATOM 814 O O . GLN A 1 112 ? 45.474 -35.066 -14.922 1.00 77.00 112 GLN A O 1
ATOM 819 N N . PHE A 1 113 ? 43.647 -35.003 -13.614 1.00 71.50 113 PHE A N 1
ATOM 820 C CA . PHE A 1 113 ? 44.241 -35.733 -12.491 1.00 71.50 113 PHE A CA 1
ATOM 821 C C . PHE A 1 113 ? 44.290 -37.252 -12.700 1.00 71.50 113 PHE A C 1
ATOM 823 O O . PHE A 1 113 ? 45.127 -37.902 -12.091 1.00 71.50 113 PHE A O 1
ATOM 830 N N . ILE A 1 114 ? 43.422 -37.821 -13.545 1.00 67.50 114 ILE A N 1
ATOM 831 C CA . ILE A 1 114 ? 43.359 -39.275 -13.796 1.00 67.50 114 ILE A CA 1
ATOM 832 C C . ILE A 1 114 ? 44.400 -39.730 -14.838 1.00 67.50 114 ILE A C 1
ATOM 834 O O . ILE A 1 114 ? 44.769 -40.900 -14.870 1.00 67.50 114 ILE A O 1
ATOM 838 N N . ILE A 1 115 ? 44.873 -38.823 -15.701 1.00 61.81 115 ILE A N 1
ATOM 839 C CA . ILE A 1 115 ? 45.799 -39.135 -16.811 1.00 61.81 115 ILE A CA 1
ATOM 840 C C . ILE A 1 115 ? 47.282 -38.917 -16.416 1.00 61.81 115 ILE A C 1
ATOM 842 O O . ILE A 1 115 ? 48.181 -39.201 -17.208 1.00 61.81 115 ILE A O 1
ATOM 846 N N . ARG A 1 116 ? 47.562 -38.438 -15.197 1.00 52.62 116 ARG A N 1
ATOM 847 C CA . ARG A 1 116 ? 48.914 -38.366 -14.613 1.00 52.62 116 ARG A CA 1
ATOM 848 C C . ARG A 1 116 ? 49.133 -39.483 -13.605 1.00 52.62 116 ARG A C 1
ATOM 850 O O . ARG A 1 116 ? 50.283 -39.967 -13.558 1.00 52.62 116 ARG A O 1
#

Secondary structure (DSSP, 8-state):
---HHHHHHHHHHHHHHHHHHHHHHHHHHHHHHHHHHHHHHHHHHHHTT------HHHHHHHHHH-HHHHHHHHHHHHTT-----TTSTTTGGG-HHHHHHHHHHHHHHHHHHH--

Foldseek 3Di:
DCDPVNVVVVVVVVVVVVVVVVVVVVVVVVLVQLLVQLVVLLVVLVVVVLVADPDPVLSVQSSVRRNVSSVVSSVVSVVVNHPDDPPPVVCVVVPPVNVVVVVVVVVVVVVVVVVD

Radius of gyration: 29.05 Å; chains: 1; bounding box: 74×52×64 Å

pLDDT: mean 80.62, std 10.58, range [52.62, 92.62]